Protein AF-P75494-F1 (afdb_monomer_lite)

Radius of gyration: 32.52 Å; chains: 1; bounding box: 78×33×77 Å

Structure (mmCIF, N/CA/C/O backbone):
data_AF-P75494-F1
#
_entry.id   AF-P75494-F1
#
loop_
_atom_site.group_PDB
_atom_site.id
_atom_site.type_symbol
_atom_site.label_atom_id
_atom_site.label_alt_id
_atom_site.label_comp_id
_atom_site.label_asym_id
_atom_site.label_entity_id
_atom_site.label_seq_id
_atom_site.pdbx_PDB_ins_code
_atom_site.Cartn_x
_atom_site.Cartn_y
_atom_site.Cartn_z
_atom_site.occupancy
_atom_site.B_iso_or_equiv
_atom_site.auth_seq_id
_atom_site.auth_comp_id
_atom_site.auth_asym_id
_atom_site.auth_atom_id
_atom_site.pdbx_PDB_model_num
ATOM 1 N N . MET A 1 1 ? 3.839 6.564 -20.323 1.00 85.06 1 MET A N 1
ATOM 2 C CA . MET A 1 1 ? 3.156 7.828 -19.987 1.00 85.06 1 MET A CA 1
ATOM 3 C C . MET A 1 1 ? 3.065 8.660 -21.254 1.00 85.06 1 MET A C 1
ATOM 5 O O . MET A 1 1 ? 3.970 8.554 -22.078 1.00 85.06 1 MET A O 1
ATOM 9 N N . LYS A 1 2 ? 1.987 9.429 -21.424 1.00 88.00 2 LYS A N 1
ATOM 10 C CA . LYS A 1 2 ? 1.894 10.437 -22.480 1.00 88.00 2 LYS A CA 1
ATOM 11 C C . LYS A 1 2 ? 2.338 11.786 -21.933 1.00 88.00 2 LYS A C 1
ATOM 13 O O . LYS A 1 2 ? 2.024 12.134 -20.799 1.00 88.00 2 LYS A O 1
ATOM 18 N N . GLU A 1 3 ? 3.067 12.534 -22.739 1.00 89.56 3 GLU A N 1
ATOM 19 C CA . GLU A 1 3 ? 3.541 13.869 -22.411 1.00 89.56 3 GLU A CA 1
ATOM 20 C C . GLU A 1 3 ? 3.134 14.840 -23.517 1.00 89.56 3 GLU A C 1
ATOM 22 O O . GLU A 1 3 ? 3.132 14.494 -24.698 1.00 89.56 3 GLU A O 1
ATOM 27 N N . LYS A 1 4 ? 2.799 16.071 -23.123 1.00 92.06 4 LYS A N 1
ATOM 28 C CA . LYS A 1 4 ? 2.374 17.122 -24.048 1.00 92.06 4 LYS A CA 1
ATOM 29 C C . LYS A 1 4 ? 3.569 17.772 -24.752 1.00 92.06 4 LYS A C 1
ATOM 31 O O . LYS A 1 4 ? 4.603 18.029 -24.124 1.00 92.06 4 LYS A O 1
ATOM 36 N N . ILE A 1 5 ? 3.373 18.080 -26.029 1.00 90.88 5 ILE A N 1
ATOM 37 C CA . ILE A 1 5 ? 4.154 19.021 -26.841 1.00 90.88 5 ILE A CA 1
ATOM 38 C C . ILE A 1 5 ? 3.197 19.999 -27.528 1.00 90.88 5 ILE A C 1
ATOM 40 O O . ILE A 1 5 ? 2.000 19.728 -27.640 1.00 90.88 5 ILE A O 1
ATOM 44 N N . SER A 1 6 ? 3.690 21.135 -28.012 1.00 92.69 6 SER A N 1
ATOM 45 C CA . SER A 1 6 ? 2.851 22.047 -28.793 1.00 92.69 6 SER A CA 1
ATOM 46 C C . SER A 1 6 ? 2.428 21.411 -30.124 1.00 92.69 6 SER A C 1
ATOM 48 O O . SER A 1 6 ? 3.170 20.634 -30.735 1.00 92.69 6 SER A O 1
ATOM 50 N N . LYS A 1 7 ? 1.259 21.802 -30.649 1.00 92.50 7 LYS A N 1
ATOM 51 C CA . LYS A 1 7 ? 0.823 21.393 -31.996 1.00 92.50 7 LYS A CA 1
ATOM 52 C C . LYS A 1 7 ? 1.846 21.768 -33.076 1.00 92.50 7 LYS A C 1
ATOM 54 O O . LYS A 1 7 ? 2.011 21.041 -34.053 1.00 92.50 7 LYS A O 1
ATOM 59 N N . LYS A 1 8 ? 2.569 22.879 -32.889 1.00 93.06 8 LYS A N 1
ATOM 60 C CA . LYS A 1 8 ? 3.647 23.323 -33.784 1.00 93.06 8 LYS A CA 1
ATOM 61 C C . LYS A 1 8 ? 4.806 22.323 -33.819 1.00 93.06 8 LYS A C 1
ATOM 63 O O . LYS A 1 8 ? 5.249 21.966 -34.908 1.00 93.06 8 LYS A O 1
ATOM 68 N N . GLU A 1 9 ? 5.273 21.867 -32.659 1.00 90.38 9 GLU A N 1
ATOM 69 C CA . GLU A 1 9 ? 6.336 20.857 -32.555 1.00 90.38 9 GLU A CA 1
ATOM 70 C C . GLU A 1 9 ? 5.894 19.521 -33.152 1.00 90.38 9 GLU A C 1
ATOM 72 O O . GLU A 1 9 ? 6.641 18.924 -33.926 1.00 90.38 9 GLU A O 1
ATOM 77 N N . TYR A 1 10 ? 4.658 19.095 -32.873 1.00 91.00 10 TYR A N 1
ATOM 78 C CA . TYR A 1 10 ? 4.086 17.889 -33.472 1.00 91.00 10 TYR A CA 1
ATOM 79 C C . TYR A 1 10 ? 4.043 17.978 -35.005 1.00 91.00 10 TYR A C 1
ATOM 81 O O . TYR A 1 10 ? 4.514 17.084 -35.701 1.00 91.00 10 TYR A O 1
ATOM 89 N N . ASN A 1 11 ? 3.549 19.084 -35.563 1.00 90.81 11 ASN A N 1
ATOM 90 C CA . ASN A 1 11 ? 3.492 19.258 -37.015 1.00 90.81 11 ASN A CA 1
ATOM 91 C C . ASN A 1 11 ? 4.895 19.300 -37.648 1.00 90.81 11 ASN A C 1
ATOM 93 O O . ASN A 1 11 ? 5.086 18.793 -38.752 1.00 90.81 11 ASN A O 1
ATOM 97 N N . ALA A 1 12 ? 5.883 19.885 -36.964 1.00 90.50 12 ALA A N 1
ATOM 98 C CA . ALA A 1 12 ? 7.274 19.864 -37.412 1.00 90.50 12 ALA A CA 1
ATOM 99 C C . ALA A 1 12 ? 7.854 18.439 -37.407 1.00 90.50 12 ALA A C 1
ATOM 101 O O . ALA A 1 12 ? 8.551 18.069 -38.353 1.00 90.50 12 ALA A O 1
ATOM 102 N N . LEU A 1 13 ? 7.521 17.631 -36.392 1.00 87.88 13 LEU A N 1
ATOM 103 C CA . LEU A 1 13 ? 7.866 16.211 -36.339 1.00 87.88 13 LEU A CA 1
ATOM 104 C C . LEU A 1 13 ? 7.284 15.464 -37.539 1.00 87.88 13 LEU A C 1
ATOM 106 O O . LEU A 1 13 ? 8.046 14.870 -38.295 1.00 87.88 13 LEU A O 1
ATOM 110 N N . ILE A 1 14 ? 5.967 15.542 -37.745 1.00 88.44 14 ILE A N 1
ATOM 111 C CA . ILE A 1 14 ? 5.280 14.819 -38.823 1.00 88.44 14 ILE A CA 1
ATOM 112 C C . ILE A 1 14 ? 5.797 15.232 -40.203 1.00 88.44 14 ILE A C 1
ATOM 114 O O . ILE A 1 14 ? 5.989 14.377 -41.063 1.00 88.44 14 ILE A O 1
ATOM 118 N N . ARG A 1 15 ? 6.103 16.518 -40.417 1.00 89.12 15 ARG A N 1
ATOM 119 C CA . ARG A 1 15 ? 6.741 16.984 -41.662 1.00 89.12 15 ARG A CA 1
ATOM 120 C C . ARG A 1 15 ? 8.125 16.374 -41.882 1.00 89.12 15 ARG A C 1
ATOM 122 O O . ARG A 1 15 ? 8.498 16.136 -43.024 1.00 89.12 15 ARG A O 1
ATOM 129 N N . LYS A 1 16 ? 8.888 16.152 -40.809 1.00 86.44 16 LYS A N 1
ATOM 130 C CA . LYS A 1 16 ? 10.248 15.607 -40.870 1.00 86.44 16 LYS A CA 1
ATOM 131 C C . LYS A 1 16 ? 10.267 14.088 -41.025 1.00 86.44 16 LYS A C 1
ATOM 133 O O . LYS A 1 16 ? 11.091 13.577 -41.774 1.00 86.44 16 LYS A O 1
ATOM 138 N N . THR A 1 17 ? 9.419 13.369 -40.293 1.00 83.12 17 THR A N 1
ATOM 139 C CA . THR A 1 17 ? 9.368 11.901 -40.338 1.00 83.12 17 THR A CA 1
ATOM 140 C C . THR A 1 17 ? 8.532 11.402 -41.509 1.00 83.12 17 THR A C 1
ATOM 142 O O . THR A 1 17 ? 8.809 10.334 -42.034 1.00 83.12 17 THR A O 1
ATOM 145 N N . GLY A 1 18 ? 7.535 12.175 -41.941 1.00 79.44 18 GLY A N 1
ATOM 146 C CA . GLY A 1 18 ? 6.447 11.699 -42.783 1.00 79.44 18 GLY A CA 1
ATOM 147 C C . GLY A 1 18 ? 5.399 10.987 -41.930 1.00 79.44 18 GLY A C 1
ATOM 148 O O . GLY A 1 18 ? 5.730 10.159 -41.082 1.00 79.44 18 GLY A O 1
ATOM 149 N N . GLU A 1 19 ? 4.122 11.296 -42.156 1.00 76.25 19 GLU A N 1
ATOM 150 C CA . GLU A 1 19 ? 3.001 10.718 -41.398 1.00 76.25 19 GLU A CA 1
ATOM 151 C C . GLU A 1 19 ? 2.987 9.182 -41.467 1.00 76.25 19 GLU A C 1
ATOM 153 O O . GLU A 1 19 ? 2.748 8.522 -40.465 1.00 76.25 19 GLU A O 1
ATOM 158 N N . LYS A 1 20 ? 3.382 8.608 -42.614 1.00 75.25 20 LYS A N 1
ATOM 159 C CA . LYS A 1 20 ? 3.503 7.153 -42.818 1.00 75.25 20 LYS A CA 1
ATOM 160 C C . LYS A 1 20 ? 4.601 6.479 -41.984 1.00 75.25 20 LYS A C 1
ATOM 162 O O . LYS A 1 20 ? 4.573 5.262 -41.841 1.00 75.25 20 LYS A O 1
ATOM 167 N N . HIS A 1 21 ? 5.577 7.235 -41.483 1.00 75.19 21 HIS A N 1
ATOM 168 C CA . HIS A 1 21 ? 6.689 6.709 -40.683 1.00 75.19 21 HIS A CA 1
ATOM 169 C C . HIS A 1 21 ? 6.560 7.045 -39.195 1.00 75.19 21 HIS A C 1
ATOM 171 O O . HIS A 1 21 ? 7.406 6.630 -38.404 1.00 75.19 21 HIS A O 1
ATOM 177 N N . PHE A 1 22 ? 5.532 7.804 -38.810 1.00 80.81 22 PHE A N 1
ATOM 178 C CA . PHE A 1 22 ? 5.226 8.042 -37.411 1.00 80.81 22 PHE A CA 1
ATOM 179 C C . PHE A 1 22 ? 4.344 6.902 -36.893 1.00 80.81 22 PHE A C 1
ATOM 181 O O . PHE A 1 22 ? 3.165 6.816 -37.211 1.00 80.81 22 PHE A O 1
ATOM 188 N N . ASP A 1 23 ? 4.942 6.020 -36.099 1.00 77.44 23 ASP A N 1
ATOM 189 C CA . ASP A 1 23 ? 4.314 4.844 -35.489 1.00 77.44 23 ASP A CA 1
ATOM 190 C C . ASP A 1 23 ? 3.602 5.143 -34.161 1.00 77.44 23 ASP A C 1
ATOM 192 O O . ASP A 1 23 ? 3.163 4.228 -33.469 1.00 77.44 23 ASP A O 1
ATOM 196 N N . GLY A 1 24 ? 3.531 6.419 -33.784 1.00 80.56 24 GLY A N 1
ATOM 197 C CA . GLY A 1 24 ? 3.112 6.829 -32.460 1.00 80.56 24 GLY A CA 1
ATOM 198 C C . GLY A 1 24 ? 1.625 7.113 -32.302 1.00 80.56 24 GLY A C 1
ATOM 199 O O . GLY A 1 24 ? 0.977 7.665 -33.193 1.00 80.56 24 GLY A O 1
ATOM 200 N N . GLU A 1 25 ? 1.084 6.804 -31.126 1.00 84.31 25 GLU A N 1
ATOM 201 C CA . GLU A 1 25 ? -0.271 7.225 -30.774 1.00 84.31 25 GLU A CA 1
ATOM 202 C C . GLU A 1 25 ? -0.266 8.676 -30.294 1.00 84.31 25 GLU A C 1
ATOM 204 O O . GLU A 1 25 ? 0.417 9.031 -29.327 1.00 84.31 25 GLU A O 1
ATOM 209 N N . LYS A 1 26 ? -1.100 9.508 -30.926 1.00 87.31 26 LYS A N 1
ATOM 210 C CA . LYS A 1 26 ? -1.332 10.885 -30.489 1.00 87.31 26 LYS A CA 1
ATOM 211 C C . LYS A 1 26 ? -2.656 11.064 -29.761 1.00 87.31 26 LYS A C 1
ATOM 213 O O . LYS A 1 26 ? -3.641 10.389 -30.037 1.00 87.31 26 LYS A O 1
ATOM 218 N N . GLU A 1 27 ? -2.685 12.055 -28.887 1.00 92.06 27 GLU A N 1
ATOM 219 C CA . GLU A 1 27 ? -3.889 12.566 -28.243 1.00 92.06 27 GLU A CA 1
ATOM 220 C C . GLU A 1 27 ? -3.929 14.078 -28.426 1.00 92.06 27 GLU A C 1
ATOM 222 O O . GLU A 1 27 ? -2.985 14.772 -28.058 1.00 92.06 27 GLU A O 1
ATOM 227 N N . GLU A 1 28 ? -4.975 14.606 -29.052 1.00 91.44 28 GLU A N 1
ATOM 228 C CA . GLU A 1 28 ? -5.095 16.050 -29.245 1.00 91.44 28 GLU A CA 1
ATOM 229 C C . GLU A 1 28 ? -5.856 16.666 -28.079 1.00 91.44 28 GLU A C 1
ATOM 231 O O . GLU A 1 28 ? -6.957 16.236 -27.742 1.00 91.44 28 GLU A O 1
ATOM 236 N N . TYR A 1 29 ? -5.267 17.695 -27.481 1.00 90.44 29 TYR A N 1
ATOM 237 C CA . TYR A 1 29 ? -5.895 18.463 -26.421 1.00 90.44 29 TYR A CA 1
ATOM 238 C C . TYR A 1 29 ? -6.424 19.780 -27.000 1.00 90.44 29 TYR A C 1
ATOM 240 O O . TYR A 1 29 ? -5.768 20.430 -27.817 1.00 90.44 29 TYR A O 1
ATOM 248 N N . GLY A 1 30 ? -7.610 20.207 -26.553 1.00 90.81 30 GLY A N 1
ATOM 249 C CA . GLY A 1 30 ? -8.254 21.455 -26.997 1.00 90.81 30 GLY A CA 1
ATOM 250 C C . GLY A 1 30 ? -7.499 22.744 -26.630 1.00 90.81 30 GLY A C 1
ATOM 251 O O . GLY A 1 30 ? -7.935 23.830 -26.992 1.00 90.81 30 GLY A O 1
ATOM 252 N N . ASP A 1 31 ? -6.368 22.632 -25.932 1.00 93.75 31 ASP A N 1
ATOM 253 C CA . ASP A 1 31 ? -5.469 23.724 -25.539 1.00 93.75 31 ASP A CA 1
ATOM 254 C C . ASP A 1 31 ? -4.355 23.999 -26.577 1.00 93.75 31 ASP A C 1
ATOM 256 O O . ASP A 1 31 ? -3.458 24.804 -26.330 1.00 93.75 31 ASP A O 1
ATOM 260 N N . GLY A 1 32 ? -4.382 23.327 -27.736 1.00 92.12 32 GLY A N 1
ATOM 261 C CA . GLY A 1 32 ? -3.351 23.465 -28.772 1.00 92.12 32 GLY A CA 1
ATOM 262 C C . GLY A 1 32 ? -2.100 22.614 -28.524 1.00 92.12 32 GLY A C 1
ATOM 263 O O . GLY A 1 32 ? -1.063 22.831 -29.165 1.00 92.12 32 GLY A O 1
ATOM 264 N N . THR A 1 33 ? -2.180 21.634 -27.622 1.00 94.12 33 THR A N 1
ATOM 265 C CA . THR A 1 33 ? -1.122 20.648 -27.383 1.00 94.12 33 THR A CA 1
ATOM 266 C C . THR A 1 33 ? -1.490 19.266 -27.919 1.00 94.12 33 THR A C 1
ATOM 268 O O . THR A 1 33 ? -2.653 18.930 -28.140 1.00 94.12 33 THR A O 1
ATOM 271 N N . VAL A 1 34 ? -0.465 18.454 -28.161 1.00 92.69 34 VAL A N 1
ATOM 272 C CA . VAL A 1 34 ? -0.589 17.054 -28.567 1.00 92.69 34 VAL A CA 1
ATOM 273 C C . VAL A 1 34 ? 0.168 16.201 -27.559 1.00 92.69 34 VAL A C 1
ATOM 275 O O . VAL A 1 34 ? 1.342 16.450 -27.285 1.00 92.69 34 VAL A O 1
ATOM 278 N N . GLY A 1 35 ? -0.507 15.212 -26.988 1.00 92.88 35 GLY A N 1
ATOM 279 C CA . GLY A 1 35 ? 0.084 14.166 -26.170 1.00 92.88 35 GLY A CA 1
ATOM 280 C C . GLY A 1 35 ? 0.663 13.072 -27.046 1.00 92.88 35 GLY A C 1
ATOM 281 O O . GLY A 1 35 ? -0.055 12.513 -27.867 1.00 92.88 35 GLY A O 1
ATOM 282 N N . LEU A 1 36 ? 1.936 12.753 -26.842 1.00 91.06 36 LEU A N 1
ATOM 283 C CA . LEU A 1 36 ? 2.599 11.588 -27.427 1.00 91.06 36 LEU A CA 1
ATOM 284 C C . LEU A 1 36 ? 3.165 10.718 -26.311 1.00 91.06 36 LEU A C 1
ATOM 286 O O . LEU A 1 36 ? 3.466 11.225 -25.223 1.00 91.06 36 LEU A O 1
ATOM 290 N N . TRP A 1 37 ? 3.368 9.425 -26.564 1.00 87.75 37 TRP A N 1
ATOM 291 C CA . TRP A 1 37 ? 4.089 8.598 -25.601 1.00 87.75 37 TRP A CA 1
ATOM 292 C C . TRP A 1 37 ? 5.490 9.170 -25.366 1.00 87.75 37 TRP A C 1
ATOM 294 O O . TRP A 1 37 ? 6.223 9.506 -26.295 1.00 87.75 37 TRP A O 1
ATOM 304 N N . THR A 1 38 ? 5.900 9.244 -24.101 1.00 82.94 38 THR A N 1
ATOM 305 C CA . THR A 1 38 ? 7.225 9.727 -23.694 1.00 82.94 38 THR A CA 1
ATOM 306 C C . THR A 1 38 ? 8.365 9.051 -24.473 1.00 82.94 38 THR A C 1
ATOM 308 O O . THR A 1 38 ? 9.374 9.686 -24.780 1.00 82.94 38 THR A O 1
ATOM 311 N N . TYR A 1 39 ? 8.209 7.763 -24.797 1.00 83.62 39 TYR A N 1
ATOM 312 C CA . TYR A 1 39 ? 9.157 7.013 -25.621 1.00 83.62 39 TYR A CA 1
ATOM 313 C C . TYR A 1 39 ? 9.321 7.627 -27.018 1.00 83.62 39 TYR A C 1
ATOM 315 O O . TYR A 1 39 ? 10.450 7.836 -27.451 1.00 83.62 39 TYR A O 1
ATOM 323 N N . GLU A 1 40 ? 8.229 7.990 -27.690 1.00 84.88 40 GLU A N 1
ATOM 324 C CA . GLU A 1 40 ? 8.253 8.605 -29.022 1.00 84.88 40 GLU A CA 1
ATOM 325 C C . GLU A 1 40 ? 8.919 9.978 -28.982 1.00 84.88 40 GLU A C 1
ATOM 327 O O . GLU A 1 40 ? 9.804 10.267 -29.788 1.00 84.88 40 GLU A O 1
ATOM 332 N N . LEU A 1 41 ? 8.569 10.803 -27.988 1.00 84.25 41 LEU A N 1
ATOM 333 C CA . LEU A 1 41 ? 9.195 12.115 -27.803 1.00 84.25 41 LEU A CA 1
ATOM 334 C C . LEU A 1 41 ? 10.718 12.007 -27.676 1.00 84.25 41 LEU A C 1
ATOM 336 O O . LEU A 1 41 ? 11.445 12.858 -28.184 1.00 84.25 41 LEU A O 1
ATOM 340 N N . ARG A 1 42 ? 11.215 10.950 -27.029 1.00 83.44 42 ARG A N 1
ATOM 341 C CA . ARG A 1 42 ? 12.654 10.694 -26.878 1.00 83.44 42 ARG A CA 1
ATOM 342 C C . ARG A 1 42 ? 13.264 10.061 -28.129 1.00 83.44 42 ARG A C 1
ATOM 344 O O . ARG A 1 42 ? 14.331 10.503 -28.549 1.00 83.44 42 ARG A O 1
ATOM 351 N N . LYS A 1 43 ? 12.582 9.094 -28.759 1.00 83.38 43 LYS A N 1
ATOM 352 C CA . LYS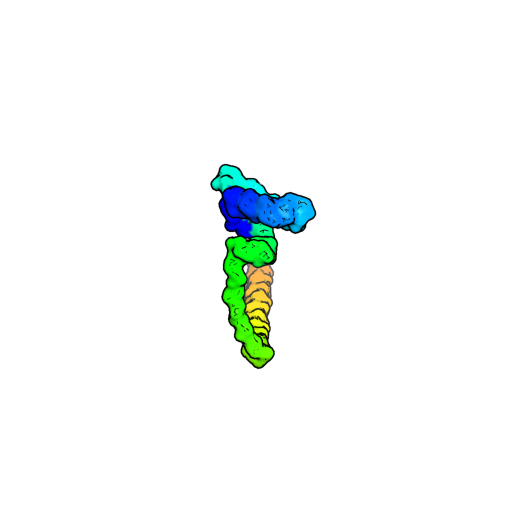 A 1 43 ? 12.972 8.459 -30.036 1.00 83.38 43 LYS A CA 1
ATOM 353 C C . LYS A 1 43 ? 13.236 9.519 -31.105 1.00 83.38 43 LYS A C 1
ATOM 355 O O . LYS A 1 43 ? 14.259 9.475 -31.785 1.00 83.38 43 LYS A O 1
ATOM 360 N N . TYR A 1 44 ? 12.368 10.525 -31.180 1.00 84.38 44 TYR A N 1
ATOM 361 C CA . TYR A 1 44 ? 12.482 11.628 -32.132 1.00 84.38 44 TYR A CA 1
ATOM 362 C C . TYR A 1 44 ? 13.221 12.862 -31.588 1.00 84.38 44 TYR A C 1
ATOM 364 O O . TYR A 1 44 ? 13.230 13.904 -32.244 1.00 84.38 44 TYR A O 1
ATOM 372 N N . LYS A 1 45 ? 13.879 12.753 -30.423 1.00 82.12 45 LYS A N 1
ATOM 373 C CA . LYS A 1 45 ? 14.677 13.821 -29.787 1.00 82.12 45 LYS A CA 1
ATOM 374 C C . LYS A 1 45 ? 13.908 15.138 -29.565 1.00 82.12 45 LYS A C 1
ATOM 376 O O . LYS A 1 45 ? 14.518 16.202 -29.526 1.00 82.12 45 LYS A O 1
ATOM 381 N N . LEU A 1 46 ? 12.584 15.074 -29.412 1.00 82.69 46 LEU A N 1
ATOM 382 C CA . LEU A 1 46 ? 11.730 16.211 -29.040 1.00 82.69 46 LEU A CA 1
ATOM 383 C C . LEU A 1 46 ? 11.833 16.551 -27.553 1.00 82.69 46 LEU A C 1
ATOM 385 O O . LEU A 1 46 ? 11.553 17.675 -27.150 1.00 82.69 46 LEU A O 1
ATOM 389 N N . LYS A 1 47 ? 12.248 15.584 -26.734 1.00 77.50 47 LYS A N 1
ATOM 390 C CA . LYS A 1 47 ? 12.648 15.813 -25.346 1.00 77.50 47 LYS A CA 1
ATOM 391 C C . LYS A 1 47 ? 14.058 15.284 -25.113 1.00 77.50 47 LYS A C 1
ATOM 393 O O . LYS A 1 47 ? 14.444 14.297 -25.748 1.00 77.50 47 LYS A O 1
ATOM 398 N N . PRO A 1 48 ? 14.834 15.918 -24.215 1.00 76.44 48 PRO A N 1
ATOM 399 C CA . PRO A 1 48 ? 16.157 15.422 -23.876 1.00 76.44 48 PRO A CA 1
ATOM 400 C C . PRO A 1 48 ? 16.065 13.993 -23.315 1.00 76.44 48 PRO A C 1
ATOM 402 O O . PRO A 1 48 ? 15.065 13.645 -22.673 1.00 76.44 48 PRO A O 1
ATOM 405 N N . PRO A 1 49 ? 17.096 13.155 -23.526 1.00 74.19 49 PRO A N 1
ATOM 406 C CA . PRO A 1 49 ? 17.191 11.885 -22.824 1.00 74.19 49 PRO A CA 1
ATOM 407 C C . PRO A 1 49 ? 17.171 12.141 -21.313 1.00 74.19 49 PRO A C 1
ATOM 409 O O . PRO A 1 49 ? 17.746 13.116 -20.823 1.00 74.19 49 PRO A O 1
ATOM 412 N N . VAL A 1 50 ? 16.488 11.271 -20.567 1.00 73.06 50 VAL A N 1
ATOM 413 C CA . VAL A 1 50 ? 16.490 11.356 -19.103 1.00 73.06 50 VAL A CA 1
ATOM 414 C C . VAL A 1 50 ? 17.918 11.159 -18.627 1.00 73.06 50 VAL A C 1
ATOM 416 O O . VAL A 1 50 ? 18.593 10.223 -19.054 1.00 73.06 50 VAL A O 1
ATOM 419 N N . LYS A 1 51 ? 18.371 12.032 -17.725 1.00 77.25 51 LYS A N 1
ATOM 420 C CA . LYS A 1 51 ? 19.611 11.807 -16.985 1.00 77.25 51 LYS A CA 1
ATOM 421 C C . LYS A 1 51 ? 19.415 10.565 -16.120 1.00 77.25 51 LYS A C 1
ATOM 423 O O . LYS A 1 51 ? 18.784 10.638 -15.070 1.00 77.25 51 LYS A O 1
ATOM 428 N N . VAL A 1 52 ? 19.911 9.429 -16.589 1.00 77.56 52 VAL A N 1
ATOM 429 C CA . VAL A 1 52 ? 19.954 8.198 -15.803 1.00 77.56 52 VAL A CA 1
ATOM 430 C C . VAL A 1 52 ? 21.223 8.202 -14.961 1.00 77.56 52 VAL A C 1
ATOM 432 O O . VAL A 1 52 ? 22.291 8.593 -15.432 1.00 77.56 52 VAL A O 1
ATOM 435 N N . LYS A 1 53 ? 21.094 7.798 -13.700 1.00 83.62 53 LYS A N 1
ATOM 436 C CA . LYS A 1 53 ? 22.231 7.403 -12.872 1.00 83.62 53 LYS A CA 1
ATOM 437 C C . LYS A 1 53 ? 22.251 5.883 -12.856 1.00 83.62 53 LYS A C 1
ATOM 439 O O . LYS A 1 53 ? 21.204 5.267 -12.670 1.00 83.62 53 LYS A O 1
ATOM 444 N N . TYR A 1 54 ? 23.419 5.309 -13.098 1.00 85.75 54 TYR A N 1
ATOM 445 C CA . TYR A 1 54 ? 23.630 3.880 -12.924 1.00 85.75 54 TYR A CA 1
ATOM 446 C C . TYR A 1 54 ? 23.998 3.625 -11.468 1.00 85.75 54 TYR A C 1
ATOM 448 O O . TYR A 1 54 ? 24.664 4.459 -10.856 1.00 85.75 54 TYR A O 1
ATOM 456 N N . VAL A 1 55 ? 23.538 2.497 -10.944 1.00 89.56 55 VAL A N 1
ATOM 457 C CA . VAL A 1 55 ? 23.947 1.968 -9.643 1.00 89.56 55 VAL A CA 1
ATOM 458 C C . VAL A 1 55 ? 24.719 0.676 -9.871 1.00 89.56 55 VAL A C 1
ATOM 460 O O . VAL A 1 55 ? 24.505 -0.007 -10.881 1.00 89.56 55 VAL A O 1
ATOM 463 N N . THR A 1 56 ? 25.624 0.341 -8.963 1.00 94.12 56 THR A N 1
ATOM 464 C CA . THR A 1 56 ? 26.288 -0.962 -8.964 1.00 94.12 56 THR A CA 1
ATOM 465 C C . THR A 1 56 ? 25.291 -2.062 -8.585 1.00 94.12 56 THR A C 1
ATOM 467 O O . THR A 1 56 ? 24.211 -1.806 -8.046 1.00 94.12 56 THR A O 1
ATOM 470 N N . GLN A 1 57 ? 25.633 -3.320 -8.879 1.00 95.88 57 GLN A N 1
ATOM 471 C CA . GLN A 1 57 ? 24.822 -4.455 -8.422 1.00 95.88 57 GLN A CA 1
ATOM 472 C C . GLN A 1 57 ? 24.750 -4.523 -6.891 1.00 95.88 57 GLN A C 1
ATOM 474 O O . GLN A 1 57 ? 23.717 -4.916 -6.358 1.00 95.88 57 GLN A O 1
ATOM 479 N N . GLU A 1 58 ? 25.819 -4.111 -6.207 1.00 97.12 58 GLU A N 1
ATOM 480 C CA . GLU A 1 58 ? 25.895 -4.027 -4.747 1.00 97.12 58 GLU A CA 1
ATOM 481 C C . GLU A 1 58 ? 24.941 -2.956 -4.204 1.00 97.12 58 GLU A C 1
ATOM 483 O O . GLU A 1 58 ? 24.058 -3.285 -3.418 1.00 97.12 58 GLU A O 1
ATOM 488 N N . GLU A 1 59 ? 25.001 -1.723 -4.721 1.00 96.12 59 GLU A N 1
ATOM 489 C CA . GLU A 1 59 ? 24.083 -0.633 -4.347 1.00 96.12 59 GLU A CA 1
ATOM 490 C C . GLU A 1 59 ? 22.612 -1.009 -4.602 1.00 96.12 59 GLU A C 1
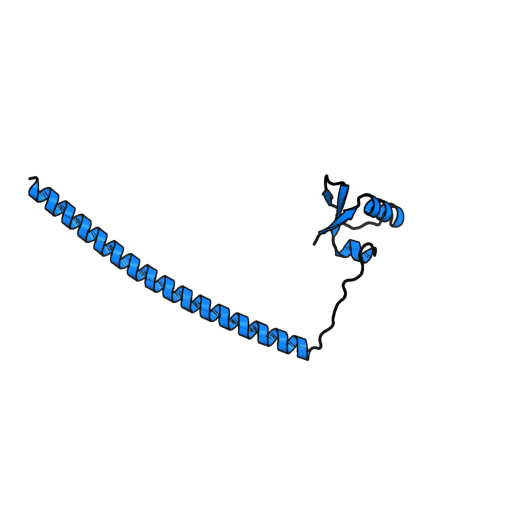ATOM 492 O O . GLU A 1 59 ? 21.721 -0.702 -3.806 1.00 96.12 59 GLU A O 1
ATOM 497 N N . PHE A 1 60 ? 22.335 -1.695 -5.717 1.00 96.75 60 PHE A N 1
ATOM 498 C CA . PHE A 1 60 ? 20.994 -2.198 -6.008 1.00 96.75 60 PHE A CA 1
ATOM 499 C C . PHE A 1 60 ? 20.565 -3.302 -5.030 1.00 96.75 60 PHE A C 1
ATOM 501 O O . PHE A 1 60 ? 19.405 -3.326 -4.615 1.00 96.75 60 PHE A O 1
ATOM 508 N N . GLY A 1 61 ? 21.484 -4.198 -4.658 1.00 97.69 61 GLY A N 1
ATOM 509 C CA . GLY A 1 61 ? 21.270 -5.232 -3.647 1.00 97.69 61 GLY A CA 1
ATOM 510 C C . GLY A 1 61 ? 20.920 -4.631 -2.287 1.00 97.69 61 GLY A C 1
ATOM 511 O O . GLY A 1 61 ? 19.873 -4.956 -1.732 1.00 97.69 61 GLY A O 1
ATOM 512 N N . GLU A 1 62 ? 21.715 -3.670 -1.814 1.00 97.38 62 GLU A N 1
ATOM 513 C CA . GLU A 1 62 ? 21.468 -2.948 -0.561 1.00 97.38 62 GLU A CA 1
ATOM 514 C C . GLU A 1 62 ? 20.118 -2.221 -0.571 1.00 97.38 62 GLU A C 1
ATOM 516 O O . GLU A 1 62 ? 19.333 -2.327 0.377 1.00 97.38 62 GLU A O 1
ATOM 521 N N . PHE A 1 63 ? 19.803 -1.516 -1.664 1.00 96.75 63 PHE A N 1
ATOM 522 C CA . PHE A 1 63 ? 18.514 -0.843 -1.820 1.00 96.75 63 PHE A CA 1
ATOM 523 C C . PHE A 1 63 ? 17.344 -1.834 -1.770 1.00 96.75 63 PHE A C 1
ATOM 525 O O . PHE A 1 63 ? 16.323 -1.570 -1.123 1.00 96.75 63 PHE A O 1
ATOM 532 N N . LYS A 1 64 ? 17.481 -2.976 -2.449 1.00 97.56 64 LYS A N 1
ATOM 533 C CA . LYS A 1 64 ? 16.469 -4.033 -2.481 1.00 97.56 64 LYS A CA 1
ATOM 534 C C . LYS A 1 64 ? 16.263 -4.636 -1.092 1.00 97.56 64 LYS A C 1
ATOM 536 O O . LYS A 1 64 ? 15.116 -4.760 -0.665 1.00 97.56 64 LYS A O 1
ATOM 541 N N . ASP A 1 65 ? 17.333 -4.943 -0.368 1.00 98.19 65 ASP A N 1
ATOM 542 C CA . ASP A 1 65 ? 17.258 -5.537 0.968 1.00 98.19 65 ASP A CA 1
ATOM 543 C C . ASP A 1 65 ? 16.660 -4.565 1.989 1.00 98.19 65 ASP A C 1
ATOM 545 O O . ASP A 1 65 ? 15.744 -4.931 2.731 1.00 98.19 65 ASP A O 1
ATOM 549 N N . ALA A 1 66 ? 17.076 -3.296 1.964 1.00 98.00 66 ALA A N 1
ATOM 550 C CA . ALA A 1 66 ? 16.479 -2.252 2.792 1.00 98.00 66 ALA A CA 1
ATOM 551 C C . ALA A 1 66 ? 14.982 -2.062 2.483 1.00 98.00 66 ALA A C 1
ATOM 553 O O . ALA A 1 66 ? 14.167 -1.876 3.392 1.00 98.00 66 ALA A O 1
ATOM 554 N N . THR A 1 67 ? 14.599 -2.135 1.205 1.00 98.06 67 THR A N 1
ATOM 555 C CA . THR A 1 67 ? 13.194 -2.055 0.782 1.00 98.06 67 THR A CA 1
ATOM 556 C C . THR A 1 67 ? 12.396 -3.253 1.288 1.00 98.06 67 THR A C 1
ATOM 558 O O . THR A 1 67 ? 11.335 -3.057 1.879 1.00 98.06 67 THR A O 1
ATOM 561 N N . ASN A 1 68 ? 12.918 -4.471 1.145 1.00 98.44 68 ASN A N 1
ATOM 562 C CA . ASN A 1 68 ? 12.272 -5.686 1.641 1.00 98.44 68 ASN A CA 1
ATOM 563 C C . ASN A 1 68 ? 12.079 -5.638 3.161 1.00 98.44 68 ASN A C 1
ATOM 565 O O . ASN A 1 68 ? 10.978 -5.884 3.642 1.00 98.44 68 ASN A O 1
ATOM 569 N N . GLN A 1 69 ? 13.097 -5.221 3.920 1.00 98.31 69 GLN A N 1
ATOM 570 C CA . GLN A 1 69 ? 12.978 -5.054 5.372 1.00 98.31 69 GLN A CA 1
ATOM 571 C C . GLN A 1 69 ? 11.891 -4.042 5.758 1.00 98.31 69 GLN A C 1
ATOM 573 O O . GLN A 1 69 ? 11.154 -4.253 6.725 1.00 98.31 69 GLN A O 1
ATOM 578 N N . ARG A 1 70 ? 11.774 -2.930 5.020 1.00 98.25 70 ARG A N 1
ATOM 579 C CA . ARG A 1 70 ? 10.702 -1.946 5.235 1.00 98.25 70 ARG A CA 1
ATOM 580 C C . ARG A 1 70 ? 9.327 -2.531 4.919 1.00 98.25 70 ARG A C 1
ATOM 582 O O . ARG A 1 70 ? 8.407 -2.291 5.696 1.00 98.25 70 ARG A O 1
ATOM 589 N N . LEU A 1 71 ? 9.192 -3.294 3.833 1.00 98.56 71 LEU A N 1
ATOM 590 C CA . LEU A 1 71 ? 7.935 -3.955 3.469 1.00 98.56 71 LEU A CA 1
ATOM 591 C C . LEU A 1 71 ? 7.517 -4.972 4.533 1.00 98.56 71 LEU A C 1
ATOM 593 O O . LEU A 1 71 ? 6.402 -4.873 5.031 1.00 98.56 71 LEU A O 1
ATOM 597 N N . THR A 1 72 ? 8.426 -5.832 4.993 1.00 98.38 72 THR A N 1
ATOM 598 C CA . THR A 1 72 ? 8.139 -6.793 6.071 1.00 98.38 72 THR A CA 1
ATOM 599 C C . THR A 1 72 ? 7.686 -6.100 7.359 1.00 98.38 72 THR A C 1
ATOM 601 O O . THR A 1 72 ? 6.754 -6.553 8.020 1.00 98.38 72 THR A O 1
ATOM 604 N N . LYS A 1 73 ? 8.296 -4.961 7.725 1.00 98.38 73 LYS A N 1
ATOM 605 C CA . LYS A 1 73 ? 7.842 -4.168 8.883 1.00 98.38 73 LYS A CA 1
ATOM 606 C C . LYS A 1 73 ? 6.417 -3.638 8.700 1.00 98.38 73 LYS A C 1
ATOM 608 O O . LYS A 1 73 ? 5.648 -3.653 9.658 1.00 98.38 73 LYS A O 1
ATOM 613 N N . ILE A 1 74 ? 6.071 -3.175 7.498 1.00 98.50 74 ILE A N 1
ATOM 614 C CA . ILE A 1 74 ? 4.720 -2.694 7.173 1.00 98.50 74 ILE A CA 1
ATOM 615 C C . ILE A 1 74 ? 3.716 -3.849 7.221 1.00 98.50 74 ILE A C 1
ATOM 617 O O . ILE A 1 74 ? 2.669 -3.707 7.843 1.00 98.50 74 ILE A O 1
ATOM 621 N N . GLU A 1 75 ? 4.041 -4.994 6.623 1.00 98.50 75 GLU A N 1
ATOM 622 C CA . GLU A 1 75 ? 3.192 -6.191 6.629 1.00 98.50 75 GLU A CA 1
ATOM 623 C C . GLU A 1 75 ? 2.893 -6.656 8.057 1.00 98.50 75 GLU A C 1
ATOM 625 O O . GLU A 1 75 ? 1.728 -6.821 8.416 1.00 98.50 75 GLU A O 1
ATOM 630 N N . ASN A 1 76 ? 3.916 -6.760 8.909 1.00 98.50 76 ASN A N 1
ATOM 631 C CA . ASN A 1 76 ? 3.740 -7.134 10.314 1.00 98.50 76 ASN A CA 1
ATOM 632 C C . ASN A 1 76 ? 2.858 -6.134 11.078 1.00 98.50 76 ASN A C 1
ATOM 634 O O . ASN A 1 76 ? 2.003 -6.538 11.867 1.00 98.50 76 ASN A O 1
ATOM 638 N N . ALA A 1 77 ? 3.034 -4.831 10.837 1.00 98.38 77 ALA A N 1
ATOM 639 C CA . ALA A 1 77 ? 2.202 -3.803 11.458 1.00 98.38 77 ALA A CA 1
ATOM 640 C C . ALA A 1 77 ? 0.736 -3.898 11.004 1.00 98.38 77 ALA A C 1
ATOM 642 O O . ALA A 1 77 ? -0.168 -3.753 11.826 1.00 98.38 77 ALA A O 1
ATOM 643 N N . LEU A 1 78 ? 0.492 -4.175 9.719 1.00 98.69 78 LEU A N 1
ATOM 644 C CA . LEU A 1 78 ? -0.855 -4.358 9.177 1.00 98.69 78 LEU A CA 1
ATOM 645 C C . LEU A 1 78 ? -1.536 -5.612 9.735 1.00 98.69 78 LEU A C 1
ATOM 647 O O . LEU A 1 78 ? -2.721 -5.555 10.058 1.00 98.69 78 LEU A O 1
ATOM 651 N N . VAL A 1 79 ? -0.804 -6.719 9.898 1.00 98.44 79 VAL A N 1
ATOM 652 C CA . VAL A 1 79 ? -1.329 -7.940 10.532 1.00 98.44 79 VAL A CA 1
ATOM 653 C C . VAL A 1 79 ? -1.747 -7.657 11.975 1.00 98.44 79 VAL A C 1
ATOM 655 O O . VAL A 1 79 ? -2.893 -7.927 12.332 1.00 98.44 79 VAL A O 1
ATOM 658 N N . ALA A 1 80 ? -0.877 -7.026 12.769 1.00 98.31 80 ALA A N 1
ATOM 659 C CA . ALA A 1 80 ? -1.182 -6.677 14.158 1.00 98.31 80 ALA A CA 1
ATOM 660 C C . ALA A 1 80 ? -2.396 -5.733 14.275 1.00 98.31 80 ALA A C 1
ATOM 662 O O . ALA A 1 80 ? -3.268 -5.932 15.122 1.00 98.31 80 ALA A O 1
ATOM 663 N N . GLN A 1 81 ? -2.500 -4.732 13.393 1.00 98.38 81 GLN A N 1
ATOM 664 C CA . GLN A 1 81 ? -3.676 -3.856 13.332 1.00 98.38 81 GLN A CA 1
ATOM 665 C C . GLN A 1 81 ? -4.945 -4.629 12.949 1.00 98.38 81 GLN A C 1
ATOM 667 O O . GLN A 1 81 ? 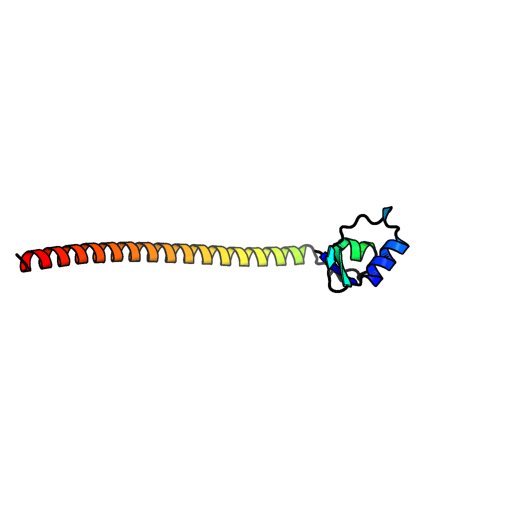-5.996 -4.415 13.551 1.00 98.38 81 GLN A O 1
ATOM 672 N N . GLY A 1 82 ? -4.856 -5.546 11.983 1.00 98.56 82 GLY A N 1
ATOM 673 C CA . GLY A 1 82 ? -5.973 -6.398 11.578 1.00 98.56 82 GLY A CA 1
ATOM 674 C C . GLY A 1 82 ? -6.482 -7.293 12.712 1.00 98.56 82 GLY A C 1
ATOM 675 O O . GLY A 1 82 ? -7.694 -7.431 12.888 1.00 98.56 82 GLY A O 1
ATOM 676 N N . GLU A 1 83 ? -5.581 -7.858 13.517 1.00 98.62 83 GLU A N 1
ATOM 677 C CA . GLU A 1 83 ? -5.926 -8.649 14.705 1.00 98.62 83 GLU A CA 1
ATOM 678 C C . GLU A 1 83 ? -6.598 -7.799 15.788 1.00 98.62 83 GLU A C 1
ATOM 680 O O . GLU A 1 83 ? -7.632 -8.196 16.331 1.00 98.62 83 GLU A O 1
ATOM 685 N N . GLN A 1 84 ? -6.078 -6.597 16.050 1.00 98.56 84 GLN A N 1
ATOM 686 C CA . GLN A 1 84 ? -6.686 -5.665 16.998 1.00 98.56 84 GLN A CA 1
ATOM 687 C C . GLN A 1 84 ? -8.101 -5.249 16.563 1.00 98.56 84 GLN A C 1
ATOM 689 O O . GLN A 1 84 ? -9.021 -5.255 17.381 1.00 98.56 84 GLN A O 1
ATOM 694 N N . ILE A 1 85 ? -8.294 -4.921 15.280 1.00 98.62 85 ILE A N 1
ATOM 695 C CA . ILE A 1 85 ? -9.610 -4.570 14.724 1.00 98.62 85 ILE A CA 1
ATOM 696 C C . ILE A 1 85 ? -10.581 -5.748 14.859 1.00 98.62 85 ILE A C 1
ATOM 698 O O . ILE A 1 85 ? -11.740 -5.546 15.225 1.00 98.62 85 ILE A O 1
ATOM 702 N N . ARG A 1 86 ? -10.121 -6.983 14.611 1.00 98.50 86 ARG A N 1
ATOM 703 C CA . ARG A 1 86 ? -10.944 -8.189 14.787 1.00 98.50 86 ARG A CA 1
ATOM 704 C C . ARG A 1 86 ? -11.393 -8.351 16.239 1.00 98.50 86 ARG A C 1
ATOM 706 O O . ARG A 1 86 ? -12.589 -8.500 16.477 1.00 98.50 86 ARG A O 1
ATOM 713 N N . ALA A 1 87 ? -10.469 -8.241 17.193 1.00 98.50 87 ALA A N 1
ATOM 714 C CA . ALA A 1 87 ? -10.781 -8.338 18.619 1.00 98.50 87 ALA A CA 1
ATOM 715 C C . ALA A 1 87 ? -11.779 -7.253 19.069 1.00 98.50 87 ALA A C 1
ATOM 717 O O . ALA A 1 87 ? -12.737 -7.543 19.786 1.00 98.50 87 ALA A O 1
ATOM 718 N N . GLN A 1 88 ? -11.612 -6.014 18.595 1.00 98.31 88 GLN A N 1
ATOM 719 C CA . GLN A 1 88 ? -12.559 -4.925 18.860 1.00 98.31 88 GLN A CA 1
ATOM 720 C C . GLN A 1 88 ? -13.943 -5.197 18.251 1.00 98.31 88 GLN A C 1
ATOM 722 O O . GLN A 1 88 ? -14.962 -4.954 18.899 1.00 98.31 88 GLN A O 1
ATOM 727 N N . GLY A 1 89 ? -13.996 -5.734 17.028 1.00 98.62 89 GLY A N 1
ATOM 728 C CA . GLY A 1 89 ? -15.245 -6.132 16.378 1.00 98.62 89 GLY A CA 1
ATOM 729 C C . GLY A 1 89 ? -15.992 -7.230 17.143 1.00 98.62 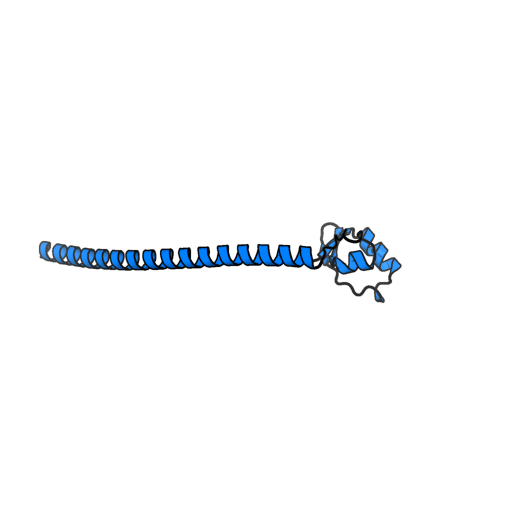89 GLY A C 1
ATOM 730 O O . GLY A 1 89 ? -17.214 -7.160 17.288 1.00 98.62 89 GLY A O 1
ATOM 731 N N . GLU A 1 90 ? -15.271 -8.208 17.695 1.00 98.56 90 GLU A N 1
ATOM 732 C CA . GLU A 1 90 ? -15.842 -9.268 18.536 1.00 98.56 90 GLU A CA 1
ATOM 733 C C . GLU A 1 90 ? -16.403 -8.719 19.854 1.00 98.56 90 GLU A C 1
ATOM 735 O O . GLU A 1 90 ? -17.542 -9.030 20.213 1.00 98.56 90 GLU A O 1
ATOM 740 N N . GLN A 1 91 ? -15.654 -7.848 20.539 1.00 98.44 91 GLN A N 1
ATOM 741 C CA . GLN A 1 91 ? -16.119 -7.168 21.754 1.00 98.44 91 GLN A CA 1
ATOM 742 C C . GLN A 1 91 ? -17.378 -6.333 21.489 1.00 98.44 91 GLN A C 1
ATOM 744 O O . GLN A 1 91 ? -18.351 -6.413 22.242 1.00 98.44 91 GLN A O 1
ATOM 749 N N . LEU A 1 92 ? -17.402 -5.574 20.389 1.00 98.56 92 LEU A N 1
ATOM 750 C CA . LEU A 1 92 ? -18.566 -4.782 19.997 1.00 98.56 92 LEU A CA 1
ATOM 751 C C . LEU A 1 92 ? -19.780 -5.672 19.695 1.00 98.56 92 LEU A C 1
ATOM 753 O O . LEU A 1 92 ? -20.889 -5.365 20.127 1.00 98.56 92 LEU A O 1
ATOM 757 N N . SER A 1 93 ? -19.576 -6.800 19.008 1.00 98.50 93 SER A N 1
ATOM 758 C CA . SER A 1 93 ? -20.641 -7.773 18.733 1.00 98.50 93 SER A CA 1
ATOM 759 C C . SER A 1 93 ? -21.253 -8.334 20.021 1.00 98.50 93 SER A C 1
ATOM 761 O O . SER A 1 93 ? -22.476 -8.454 20.127 1.00 98.50 93 SER A O 1
ATOM 763 N N . GLN A 1 94 ? -20.427 -8.637 21.026 1.00 98.31 94 GLN A N 1
ATOM 764 C CA . GLN A 1 94 ? -20.902 -9.086 22.338 1.00 98.31 94 GLN A CA 1
ATOM 765 C C . GLN A 1 94 ? -21.704 -7.995 23.057 1.00 98.31 94 GLN A C 1
ATOM 767 O O . GLN A 1 94 ? -22.792 -8.276 23.557 1.00 98.31 94 GLN A O 1
ATOM 772 N N . LEU A 1 95 ? -21.220 -6.750 23.056 1.00 98.50 95 LEU A N 1
ATOM 773 C CA . LEU A 1 95 ? -21.933 -5.621 23.659 1.00 98.50 95 LEU A CA 1
ATOM 774 C C . LEU A 1 95 ? -23.296 -5.382 23.001 1.00 98.50 95 LEU A C 1
ATOM 776 O O . LEU A 1 95 ? -24.288 -5.218 23.707 1.00 98.50 95 LEU A O 1
ATOM 780 N N . ILE A 1 96 ? -23.374 -5.434 21.667 1.00 98.44 96 ILE A N 1
ATOM 781 C CA . ILE A 1 96 ? -24.642 -5.302 20.935 1.00 98.44 96 ILE A CA 1
ATOM 782 C C . ILE A 1 96 ? -25.635 -6.388 21.371 1.00 98.44 96 ILE A C 1
ATOM 784 O O . ILE A 1 96 ? -26.798 -6.076 21.620 1.00 98.44 96 ILE A O 1
ATOM 788 N N . LYS A 1 97 ? -25.192 -7.645 21.529 1.00 98.25 97 LYS A N 1
ATOM 789 C CA . LYS A 1 97 ? -26.059 -8.731 22.024 1.00 98.25 97 LYS A CA 1
ATOM 790 C C . LYS A 1 97 ? -26.604 -8.440 23.422 1.00 98.25 97 LYS A C 1
ATOM 792 O O . LYS A 1 97 ? -27.793 -8.635 23.649 1.00 98.25 97 LYS A O 1
ATOM 797 N N . VAL A 1 98 ? -25.765 -7.955 24.341 1.00 98.31 98 VAL A N 1
ATOM 798 C CA . VAL A 1 98 ? -26.210 -7.588 25.697 1.00 98.31 98 VAL A CA 1
ATOM 799 C C . VAL A 1 98 ? -27.239 -6.457 25.649 1.00 98.31 98 VAL A C 1
ATOM 801 O O . VAL A 1 98 ? -28.275 -6.559 26.301 1.00 98.31 98 VAL A O 1
ATOM 804 N N . VAL A 1 99 ? -26.995 -5.416 24.848 1.00 98.44 99 VAL A N 1
ATOM 805 C CA . VAL A 1 99 ? -27.922 -4.282 24.696 1.00 98.44 99 VAL A CA 1
ATOM 806 C C . VAL A 1 99 ? -29.272 -4.733 24.134 1.00 98.44 99 VAL A C 1
ATOM 808 O O . VAL A 1 99 ? -30.309 -4.303 24.635 1.00 98.44 99 VAL A O 1
ATOM 811 N N . LEU A 1 100 ? -29.278 -5.621 23.135 1.00 98.31 100 LEU A N 1
ATOM 812 C CA . LEU A 1 100 ? -30.515 -6.165 22.568 1.00 98.31 100 LEU A CA 1
ATOM 813 C C . LEU A 1 100 ? -31.311 -6.966 23.608 1.00 98.31 100 LEU A C 1
ATOM 815 O O . LEU A 1 100 ? -32.494 -6.693 23.795 1.00 98.31 100 LEU A O 1
ATOM 819 N N . LEU A 1 101 ? -30.656 -7.873 24.342 1.00 98.06 101 LEU A N 1
ATOM 820 C CA . LEU A 1 101 ? -31.299 -8.660 25.404 1.00 98.06 101 LEU A CA 1
ATOM 821 C C . LEU A 1 101 ? -31.881 -7.770 26.513 1.00 98.06 101 LEU A C 1
ATOM 823 O O . LEU A 1 101 ? -32.999 -7.994 26.975 1.00 98.06 101 LEU A O 1
ATOM 827 N N . GLN A 1 102 ? -31.151 -6.731 26.925 1.00 97.75 102 GLN A N 1
ATOM 828 C CA . GLN A 1 102 ? -31.644 -5.768 27.911 1.00 97.75 102 GLN A CA 1
ATOM 829 C C . GLN A 1 102 ? -32.838 -4.968 27.379 1.00 97.75 102 GLN A C 1
ATOM 831 O O . GLN A 1 102 ? -33.813 -4.773 28.103 1.00 97.75 102 GLN A O 1
ATOM 836 N N . GLY A 1 103 ? -32.796 -4.535 26.116 1.00 98.25 103 GLY A N 1
ATOM 837 C CA . GLY A 1 103 ? -33.910 -3.841 25.470 1.00 98.25 103 GLY A CA 1
ATOM 838 C C . GLY A 1 103 ? -35.183 -4.691 25.408 1.00 98.25 103 GLY A C 1
ATOM 839 O O . GLY A 1 103 ? -36.270 -4.193 25.703 1.00 98.25 103 GLY A O 1
ATOM 840 N N . GLU A 1 104 ? -35.054 -5.982 25.092 1.00 97.50 104 GLU A N 1
ATOM 841 C CA . GLU A 1 104 ? -36.165 -6.943 25.104 1.00 97.50 104 GLU A CA 1
ATOM 842 C C . GLU A 1 104 ? -36.744 -7.135 26.510 1.00 97.50 104 GLU A C 1
ATOM 844 O O . GLU A 1 104 ? -37.964 -7.087 26.691 1.00 97.50 104 GLU A O 1
ATOM 849 N N . GLN A 1 105 ? -35.881 -7.279 27.519 1.00 97.50 105 GLN A N 1
ATOM 850 C CA . GLN A 1 105 ? -36.307 -7.404 28.911 1.00 97.50 105 GLN A CA 1
ATOM 851 C C . GLN A 1 105 ? -37.061 -6.153 29.388 1.00 97.50 105 GLN A C 1
ATOM 853 O O . GLN A 1 105 ? -38.128 -6.274 29.991 1.00 97.50 105 GLN A O 1
ATOM 858 N N . ILE A 1 106 ? -36.548 -4.956 29.086 1.00 97.75 106 ILE A N 1
ATOM 859 C CA . ILE A 1 106 ? -37.200 -3.682 29.427 1.00 97.75 106 ILE A CA 1
ATOM 860 C C . ILE A 1 106 ? -38.570 -3.582 28.749 1.00 97.75 106 ILE A C 1
ATOM 862 O O . ILE A 1 106 ? -39.543 -3.175 29.385 1.00 97.75 106 ILE A O 1
ATOM 866 N N . LYS A 1 107 ? -38.672 -3.980 27.475 1.00 97.25 107 LYS A N 1
ATOM 867 C CA . LYS A 1 107 ? -39.944 -3.985 26.746 1.00 97.25 107 LYS A CA 1
ATOM 868 C C . LYS A 1 107 ? -40.964 -4.915 27.410 1.00 97.25 107 LYS A C 1
ATOM 870 O O . LYS A 1 107 ? -42.087 -4.485 27.659 1.00 97.25 107 LYS A O 1
ATOM 875 N N . SER A 1 108 ? -40.561 -6.140 27.749 1.00 95.94 108 SER A N 1
ATOM 876 C CA . SER A 1 108 ? -41.428 -7.118 28.418 1.00 95.94 108 SER A CA 1
ATOM 877 C C . SER A 1 108 ? -41.903 -6.630 29.793 1.00 95.94 108 SER A C 1
ATOM 879 O O . SER A 1 108 ? -43.092 -6.704 30.098 1.00 95.94 108 SER A O 1
ATOM 881 N N . GLN A 1 109 ? -41.010 -6.042 30.596 1.00 95.75 109 GLN A N 1
ATOM 882 C CA . GLN A 1 109 ? -41.379 -5.433 31.880 1.00 95.75 109 GLN A CA 1
ATOM 883 C C . GLN A 1 109 ? -42.344 -4.250 31.701 1.00 95.75 109 GLN A C 1
ATOM 885 O O . GLN A 1 109 ? -43.308 -4.113 32.451 1.00 95.75 109 GLN A O 1
ATOM 890 N N . GLY A 1 110 ? -42.127 -3.414 30.682 1.00 96.88 110 GLY A N 1
ATOM 891 C CA . GLY A 1 110 ? -43.018 -2.300 30.358 1.00 96.88 110 GLY A CA 1
ATOM 892 C C . GLY A 1 110 ? -44.417 -2.737 29.908 1.00 96.88 110 GLY A C 1
ATOM 893 O O . GLY A 1 110 ? -45.388 -2.035 30.184 1.00 96.88 110 GLY A O 1
ATOM 894 N N . GLU A 1 111 ? -44.541 -3.886 29.239 1.00 95.69 111 GLU A N 1
ATOM 895 C CA . GLU A 1 111 ? -45.830 -4.484 28.865 1.00 95.69 111 GLU A CA 1
ATOM 896 C C . GLU A 1 111 ? -46.571 -5.045 30.088 1.00 95.69 111 GLU A C 1
ATOM 898 O O . GLU A 1 111 ? -47.768 -4.804 30.226 1.00 95.69 1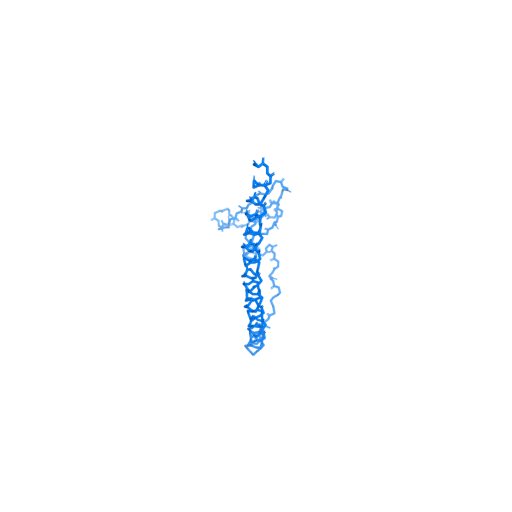11 GLU A O 1
ATOM 903 N N . GLN A 1 112 ? -45.863 -5.699 31.017 1.00 93.50 112 GLN A N 1
ATOM 904 C CA . GLN A 1 112 ? -46.445 -6.200 32.270 1.00 93.50 112 GLN A CA 1
ATOM 905 C C . GLN A 1 112 ? -47.006 -5.084 33.160 1.00 93.50 112 GLN A C 1
ATOM 907 O O . GLN A 1 112 ? -48.028 -5.283 33.799 1.00 93.50 112 GLN A O 1
ATOM 912 N N . ILE A 1 113 ? -46.365 -3.911 33.192 1.00 94.88 113 ILE A N 1
ATOM 913 C CA . ILE A 1 113 ? -46.830 -2.757 33.987 1.00 94.88 113 ILE A CA 1
ATOM 914 C C . ILE A 1 113 ? -48.101 -2.120 33.396 1.00 94.88 113 ILE A C 1
ATOM 916 O O . ILE A 1 113 ? -48.855 -1.471 34.117 1.00 94.88 113 ILE A O 1
ATOM 920 N N . LYS A 1 114 ? -48.328 -2.252 32.083 1.00 88.88 114 LYS A N 1
ATOM 921 C CA . LYS A 1 114 ? -49.500 -1.675 31.402 1.00 88.88 114 LYS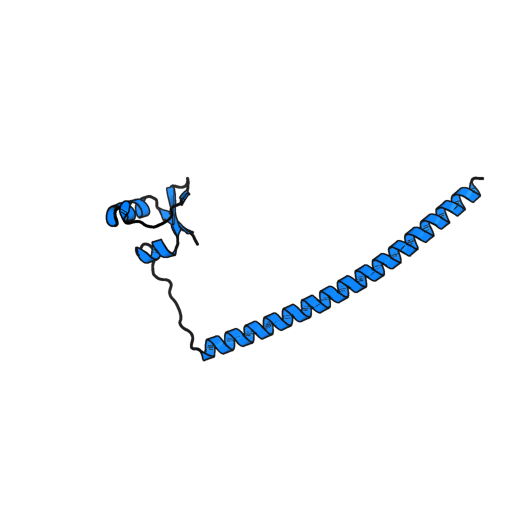 A CA 1
ATOM 922 C C . LYS A 1 114 ? -50.750 -2.557 31.465 1.00 88.88 114 LYS A C 1
ATOM 924 O O . LYS A 1 114 ? -51.822 -2.050 31.136 1.00 88.88 114 LYS A O 1
ATOM 929 N N . SER A 1 115 ? -50.604 -3.841 31.798 1.00 77.94 115 SER A N 1
ATOM 930 C CA . SER A 1 115 ? -51.715 -4.790 31.946 1.00 77.94 115 SER A CA 1
ATOM 931 C C . SER A 1 115 ? -52.287 -4.777 33.356 1.00 77.94 115 SER A C 1
ATOM 933 O O . SER A 1 115 ? -53.468 -5.178 33.454 1.00 77.94 115 SER A O 1
#

Foldseek 3Di:
DWDKDALVLVVVLCVVCPVVRPPWDWDDDPVRIIITPPVSCVVSVVDDDDPDDDDDPVRVVVVVVVVVVVVVVVVVVVVVVVVVVVVVVVVVVVVVVVVVVVVVVVVVVVVVVVD

pLDDT: mean 91.74, std 7.4, range [73.06, 98.69]

InterPro domains:
  IPR002862 Domain of unknown function DUF16 [PF01519] (47-114)

Organism: Mycoplasma pneumoniae (strain ATCC 29342 / M129 / Subtype 1) (NCBI:txid272634)

Secondary structure (DSSP, 8-state):
-EEEEEHHHHHHHHHHH-GGG--PPEEE-TTSEEEEEHHHHHHTTSSPPP-PPP--HHHHHHHHHHHHHHHHHHHHHHHHHHHHHHHHHHHHHHHHHHHHHHHHHHHHHHHHHH-

Sequence (115 aa):
MKEKISKKEYNALIRKTGEKHFDGEKEEYGDGTVGLWTYELRKYKLKPPVKVKYVTQEEFGEFKDATNQRLTKIENALVAQGEQIRAQGEQLSQLIKVVLLQGEQIKSQGEQIKS